Protein AF-A0AAU8MYY0-F1 (afdb_monomer)

Structure (mmCIF, N/CA/C/O backbone):
data_AF-A0AAU8MYY0-F1
#
_entry.id   AF-A0AAU8MYY0-F1
#
loop_
_atom_site.group_PDB
_atom_site.id
_atom_site.type_symbol
_atom_site.label_atom_id
_atom_site.label_alt_id
_atom_site.label_comp_id
_atom_site.label_asym_id
_atom_site.label_entity_id
_atom_site.label_seq_id
_atom_site.pdbx_PDB_ins_code
_atom_site.Cartn_x
_atom_site.Cartn_y
_atom_site.Cartn_z
_atom_site.occupancy
_atom_site.B_iso_or_equiv
_atom_site.auth_seq_id
_atom_site.auth_comp_id
_atom_site.auth_asym_id
_atom_site.auth_atom_id
_atom_site.pdbx_PDB_model_num
ATOM 1 N N . MET A 1 1 ? 15.717 33.444 38.873 1.00 42.38 1 MET A N 1
ATOM 2 C CA . MET A 1 1 ? 15.462 33.027 37.477 1.00 42.38 1 MET A CA 1
ATOM 3 C C . MET A 1 1 ? 13.965 32.840 37.313 1.00 42.38 1 MET A C 1
ATOM 5 O O . MET A 1 1 ? 13.398 32.017 38.020 1.00 42.38 1 MET A O 1
ATOM 9 N N . ALA A 1 2 ? 13.317 33.665 36.492 1.00 49.31 2 ALA A N 1
ATOM 10 C CA . ALA A 1 2 ? 11.879 33.570 36.257 1.00 49.31 2 ALA A CA 1
ATOM 11 C C . ALA A 1 2 ? 11.591 32.334 35.391 1.00 49.31 2 ALA A C 1
ATOM 13 O O . ALA A 1 2 ? 12.161 32.209 34.310 1.00 49.31 2 ALA A O 1
ATOM 14 N N . ARG A 1 3 ? 10.752 31.411 35.878 1.00 66.25 3 ARG A N 1
ATOM 15 C CA . ARG A 1 3 ? 10.168 30.366 35.025 1.00 66.25 3 ARG A CA 1
ATOM 16 C C . ARG A 1 3 ? 9.204 31.052 34.059 1.00 66.25 3 ARG A C 1
ATOM 18 O O . ARG A 1 3 ? 8.330 31.790 34.504 1.00 66.25 3 ARG A O 1
ATOM 25 N N . THR A 1 4 ? 9.407 30.844 32.765 1.00 70.50 4 THR A N 1
ATOM 26 C CA . THR A 1 4 ? 8.613 31.417 31.665 1.00 70.50 4 THR A CA 1
ATOM 27 C C . THR A 1 4 ? 7.383 30.576 31.317 1.00 70.50 4 THR A C 1
ATOM 29 O O . THR A 1 4 ? 6.694 30.881 30.348 1.00 70.50 4 THR A O 1
ATOM 32 N N . ASP A 1 5 ? 7.112 29.513 32.076 1.00 79.38 5 ASP A N 1
ATOM 33 C CA . ASP A 1 5 ? 6.017 28.591 31.793 1.00 79.38 5 ASP A CA 1
ATOM 34 C C . ASP A 1 5 ? 4.645 29.230 32.079 1.00 79.38 5 ASP A C 1
ATOM 36 O O . ASP A 1 5 ? 4.471 29.875 33.123 1.00 79.38 5 ASP A O 1
ATOM 40 N N . PRO A 1 6 ? 3.651 29.044 31.189 1.00 82.25 6 PRO A N 1
ATOM 41 C CA . PRO A 1 6 ? 2.302 29.549 31.408 1.00 82.25 6 PRO A CA 1
ATOM 42 C C . PRO A 1 6 ? 1.676 28.886 32.644 1.00 82.25 6 PRO A C 1
ATOM 44 O O . PRO A 1 6 ? 1.580 27.663 32.735 1.00 82.25 6 PRO A O 1
ATOM 47 N N . GLN A 1 7 ? 1.232 29.698 33.606 1.00 86.19 7 GLN A N 1
ATOM 48 C CA . GLN A 1 7 ? 0.542 29.218 34.805 1.00 86.19 7 GLN A CA 1
ATOM 49 C C . GLN A 1 7 ? -0.968 29.166 34.568 1.00 86.19 7 GLN A C 1
ATOM 51 O O . GLN A 1 7 ? -1.571 30.155 34.152 1.00 86.19 7 GLN A O 1
ATOM 56 N N . ILE A 1 8 ? -1.587 28.025 34.875 1.00 85.94 8 ILE A N 1
ATOM 57 C CA . ILE A 1 8 ? -3.037 27.833 34.773 1.00 85.94 8 ILE A CA 1
ATOM 58 C C . ILE A 1 8 ? -3.665 27.675 36.160 1.00 85.94 8 ILE A C 1
ATOM 60 O O . ILE A 1 8 ? -3.136 26.983 37.028 1.00 85.94 8 ILE A O 1
ATOM 64 N N . ASN A 1 9 ? -4.832 28.285 36.359 1.00 88.06 9 ASN A N 1
ATOM 65 C CA . ASN A 1 9 ? -5.630 28.096 37.569 1.00 88.06 9 ASN A CA 1
ATOM 66 C C . ASN A 1 9 ? -6.567 26.896 37.384 1.00 88.06 9 ASN A C 1
ATOM 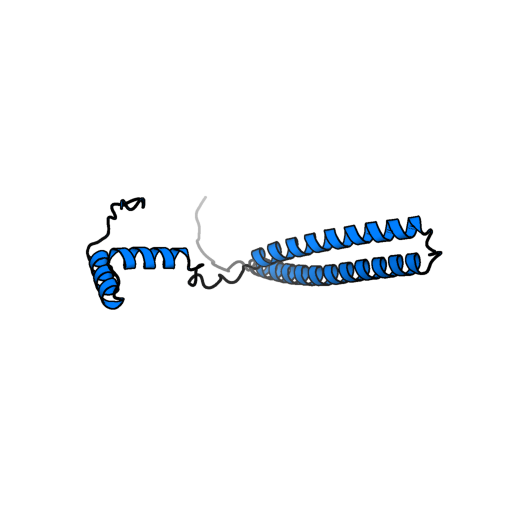68 O O . ASN A 1 9 ? -7.670 27.033 36.851 1.00 88.06 9 ASN A O 1
ATOM 72 N N . LEU A 1 10 ? -6.122 25.715 37.814 1.00 86.75 10 LEU A N 1
ATOM 73 C CA . LEU A 1 10 ? -6.870 24.469 37.660 1.00 86.75 10 LEU A CA 1
ATOM 74 C C . LEU A 1 10 ? -7.981 24.342 38.719 1.00 86.75 10 LEU A C 1
ATOM 76 O O . LEU A 1 10 ? -7.714 24.339 39.921 1.00 86.75 10 LEU A O 1
ATOM 80 N N . ARG A 1 11 ? -9.238 24.200 38.278 1.00 92.88 11 ARG A N 1
ATOM 81 C CA . ARG A 1 11 ? -10.390 23.897 39.146 1.00 92.88 11 ARG A CA 1
ATOM 82 C C . ARG A 1 11 ? -10.728 22.415 39.038 1.00 92.88 11 ARG A C 1
ATOM 84 O O . ARG A 1 11 ? -11.104 21.957 37.966 1.00 92.88 11 ARG A O 1
ATOM 91 N N . ILE A 1 12 ? -10.619 21.686 40.145 1.00 89.31 12 ILE A N 1
ATOM 92 C CA . ILE A 1 12 ? -10.885 20.243 40.212 1.00 89.31 12 ILE A CA 1
ATOM 93 C C . ILE A 1 12 ? -11.735 19.894 41.441 1.00 89.31 12 ILE A C 1
ATOM 95 O O . ILE A 1 12 ? -11.674 20.614 42.441 1.00 89.31 12 ILE A O 1
ATOM 99 N N . PRO A 1 13 ? -12.521 18.802 41.396 1.00 95.94 13 PRO A N 1
ATOM 100 C CA . PRO A 1 13 ? -13.243 18.295 42.560 1.00 95.94 13 PRO A CA 1
ATOM 101 C C . PRO A 1 13 ? -12.299 17.960 43.723 1.00 95.94 13 PRO A C 1
ATOM 103 O O . PRO A 1 13 ? -11.184 17.484 43.500 1.00 95.94 13 PRO A O 1
ATOM 106 N N . ALA A 1 14 ? -12.764 18.140 44.964 1.00 91.94 14 ALA A N 1
ATOM 107 C CA . ALA A 1 14 ? -11.956 17.899 46.164 1.00 91.94 14 ALA A CA 1
ATOM 108 C C . ALA A 1 14 ? -11.390 16.467 46.221 1.00 91.94 14 ALA A C 1
ATOM 110 O O . ALA A 1 14 ? -10.188 16.295 46.404 1.00 91.94 14 ALA A O 1
ATOM 111 N N . GLY A 1 15 ? -12.218 15.456 45.934 1.00 93.81 15 GLY A N 1
ATOM 112 C CA . GLY A 1 15 ? -11.771 14.058 45.924 1.00 93.81 15 GLY A CA 1
ATOM 113 C C . GLY A 1 15 ? -10.698 13.761 44.869 1.00 93.81 15 GLY A C 1
ATOM 114 O O . GLY A 1 15 ? -9.813 12.942 45.102 1.00 93.81 15 GLY A O 1
ATOM 115 N N . LEU A 1 16 ? -10.714 14.465 43.729 1.00 92.19 16 LEU A N 1
ATOM 116 C CA . LEU A 1 16 ? -9.675 14.307 42.709 1.00 92.19 16 LEU A CA 1
ATOM 117 C C . LEU A 1 16 ? -8.353 14.930 43.167 1.00 92.19 16 LEU A C 1
ATOM 119 O O . LEU A 1 16 ? -7.293 14.350 42.950 1.00 92.19 16 LEU A O 1
ATOM 123 N N . LYS A 1 17 ? -8.407 16.086 43.835 1.00 93.25 17 LYS A N 1
ATOM 124 C CA . LYS A 1 17 ? -7.216 16.728 44.399 1.00 93.25 17 LYS A CA 1
ATOM 125 C C . LYS A 1 17 ? -6.530 15.825 45.429 1.00 93.25 17 LYS A C 1
ATOM 127 O O . LYS A 1 17 ? -5.323 15.622 45.340 1.00 93.25 17 LYS A O 1
ATOM 132 N N . GLU A 1 18 ? -7.296 15.251 46.353 1.00 95.25 18 GLU A N 1
ATOM 133 C CA . GLU A 1 18 ? -6.775 14.332 47.375 1.00 95.25 18 GLU A CA 1
ATOM 134 C C . GLU A 1 18 ? -6.121 13.091 46.752 1.00 95.25 18 GLU A C 1
ATOM 136 O O . GLU A 1 18 ? -5.022 12.698 47.149 1.00 95.25 18 GLU A O 1
ATOM 141 N N . ALA A 1 19 ? -6.748 12.512 45.722 1.00 94.31 19 ALA A N 1
ATOM 142 C CA . ALA A 1 19 ? -6.191 11.373 44.998 1.00 94.31 19 ALA A CA 1
ATOM 143 C C . ALA A 1 19 ? -4.851 11.709 44.319 1.00 94.31 19 ALA A C 1
ATOM 145 O O . ALA A 1 19 ? -3.911 10.914 44.375 1.00 94.31 19 ALA A O 1
ATOM 146 N N . VAL A 1 20 ? -4.737 12.896 43.714 1.00 94.06 20 VAL A N 1
ATOM 147 C CA . VAL A 1 20 ? -3.497 13.358 43.073 1.00 94.06 20 VAL A CA 1
ATOM 148 C C . VAL A 1 20 ? -2.396 13.615 44.105 1.00 94.06 20 VAL A C 1
ATOM 150 O O . VAL A 1 20 ? -1.248 13.249 43.872 1.00 94.06 20 VAL A O 1
ATOM 153 N N . GLU A 1 21 ? -2.719 14.190 45.265 1.00 95.06 21 GLU A N 1
ATOM 154 C CA . GLU A 1 21 ? -1.747 14.400 46.347 1.00 95.06 21 GLU A CA 1
ATOM 155 C C . GLU A 1 21 ? -1.237 13.077 46.936 1.00 95.06 21 GLU A C 1
ATOM 157 O O . GLU A 1 21 ? -0.039 12.930 47.197 1.00 95.06 21 GLU A O 1
ATOM 162 N N . ALA A 1 22 ? -2.123 12.092 47.108 1.00 95.44 22 ALA A N 1
ATOM 163 C CA . ALA A 1 22 ? -1.741 10.753 47.543 1.00 95.44 22 ALA A CA 1
ATOM 164 C C . ALA A 1 22 ? -0.837 10.059 46.511 1.00 95.44 22 ALA A C 1
ATOM 166 O O . ALA A 1 22 ? 0.195 9.494 46.882 1.00 95.44 22 ALA A O 1
ATOM 167 N N . ALA A 1 23 ? -1.181 10.153 45.223 1.00 93.50 23 ALA A N 1
ATOM 168 C CA . ALA A 1 23 ? -0.373 9.612 44.134 1.00 93.50 23 ALA A CA 1
ATOM 169 C C . ALA A 1 23 ? 1.010 10.271 44.055 1.00 93.50 23 ALA A C 1
ATOM 171 O O . ALA A 1 23 ? 2.011 9.567 43.957 1.00 93.50 23 ALA A O 1
ATOM 172 N N . ALA A 1 24 ? 1.078 11.599 44.182 1.00 95.56 24 ALA A N 1
ATOM 173 C CA . ALA A 1 24 ? 2.330 12.349 44.197 1.00 95.56 24 ALA A CA 1
ATOM 174 C C . ALA A 1 24 ? 3.239 11.914 45.359 1.00 95.56 24 ALA A C 1
ATOM 176 O O . ALA A 1 24 ? 4.437 11.699 45.179 1.00 95.56 24 ALA A O 1
ATOM 177 N N . ARG A 1 25 ? 2.661 11.707 46.553 1.00 94.19 25 ARG A N 1
ATOM 178 C CA . ARG A 1 25 ? 3.400 11.195 47.716 1.00 94.19 25 ARG A CA 1
ATOM 179 C C . ARG A 1 25 ? 3.928 9.780 47.475 1.00 94.19 25 ARG A C 1
ATOM 181 O O . ARG A 1 25 ? 5.067 9.504 47.835 1.00 94.19 25 ARG A O 1
ATOM 188 N N . ALA A 1 26 ? 3.124 8.906 46.871 1.00 94.25 26 ALA A N 1
ATOM 189 C CA . ALA A 1 26 ? 3.532 7.540 46.549 1.00 94.25 26 ALA A CA 1
ATOM 190 C C . ALA A 1 26 ? 4.624 7.489 45.464 1.00 94.25 26 ALA A C 1
ATOM 192 O O . ALA A 1 26 ? 5.511 6.642 45.531 1.00 94.25 26 ALA A O 1
ATOM 193 N N . SER A 1 27 ? 4.585 8.404 44.490 1.00 89.12 27 SER A N 1
ATOM 194 C CA . SER A 1 27 ? 5.556 8.493 43.393 1.00 89.12 27 SER A CA 1
ATOM 195 C C . SER A 1 27 ? 6.813 9.305 43.734 1.00 89.12 27 SER A C 1
ATOM 197 O O . SER A 1 27 ? 7.748 9.346 42.934 1.00 89.12 27 SER A O 1
ATOM 199 N N . GLY A 1 28 ? 6.855 9.961 44.901 1.00 94.00 28 GLY A N 1
ATOM 200 C CA . GLY A 1 28 ? 7.954 10.844 45.308 1.00 94.00 28 GLY A CA 1
ATOM 201 C C . GLY A 1 28 ? 8.024 12.153 44.510 1.00 94.00 28 GLY A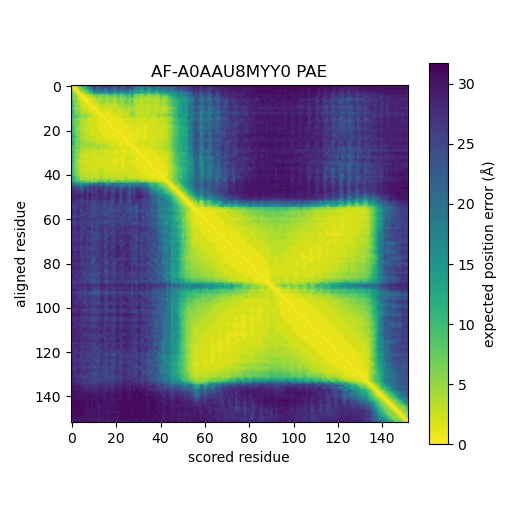 C 1
ATOM 202 O O . GLY A 1 28 ? 9.055 12.828 44.523 1.00 94.00 28 GLY A O 1
ATOM 203 N N . ARG A 1 29 ? 6.950 12.522 43.801 1.00 91.00 29 ARG A N 1
ATOM 204 C CA . ARG A 1 29 ? 6.853 13.755 43.008 1.00 91.00 29 ARG A CA 1
ATOM 205 C C . ARG A 1 29 ? 6.159 14.862 43.799 1.00 91.00 29 ARG A C 1
ATOM 207 O O . ARG A 1 29 ? 5.390 14.614 44.723 1.00 91.00 29 ARG A O 1
ATOM 214 N N . SER A 1 30 ? 6.391 16.118 43.413 1.00 94.81 30 SER A N 1
ATOM 215 C CA . SER A 1 30 ? 5.507 17.201 43.861 1.00 94.81 30 SER A CA 1
ATOM 216 C C . SER A 1 30 ? 4.132 17.039 43.211 1.00 94.81 30 SER A C 1
ATOM 218 O O . SER A 1 30 ? 4.036 16.519 42.100 1.00 94.81 30 SER A O 1
ATOM 220 N N . THR A 1 31 ? 3.071 17.531 43.852 1.00 91.56 31 THR A N 1
ATOM 221 C CA . THR A 1 31 ? 1.710 17.475 43.291 1.00 91.56 31 THR A CA 1
ATOM 222 C C . THR A 1 31 ? 1.656 18.057 41.878 1.00 91.56 31 THR A C 1
ATOM 224 O O . THR A 1 31 ? 1.045 17.473 40.993 1.00 91.56 31 THR A O 1
ATOM 227 N N . ASN A 1 32 ? 2.364 19.164 41.629 1.00 91.62 32 ASN A N 1
ATOM 228 C CA . ASN A 1 32 ? 2.417 19.772 40.301 1.00 91.62 32 ASN A CA 1
ATOM 229 C C . ASN A 1 32 ? 3.153 18.889 39.280 1.00 91.62 32 ASN A C 1
ATOM 231 O O . ASN A 1 32 ? 2.715 18.787 38.141 1.00 91.62 32 ASN A O 1
ATOM 235 N N . ALA A 1 33 ? 4.245 18.231 39.683 1.00 90.88 33 ALA A N 1
ATOM 236 C CA . ALA A 1 33 ? 4.971 17.305 38.815 1.00 90.88 33 ALA A CA 1
ATOM 237 C C . ALA A 1 33 ? 4.155 16.039 38.506 1.00 90.88 33 ALA A C 1
ATOM 239 O O . ALA A 1 33 ? 4.215 15.545 37.390 1.00 90.88 33 ALA A O 1
ATOM 240 N N . GLU A 1 34 ? 3.366 15.540 39.458 1.00 94.81 34 GLU A N 1
ATOM 241 C CA . GLU A 1 34 ? 2.454 14.413 39.231 1.00 94.81 34 GLU A CA 1
ATOM 242 C C . GLU A 1 34 ? 1.295 14.796 38.294 1.00 94.81 34 GLU A C 1
ATOM 244 O O . GLU A 1 34 ? 0.934 14.008 37.423 1.00 94.81 34 GLU A O 1
ATOM 249 N N . ILE A 1 35 ? 0.745 16.013 38.421 1.00 93.00 35 ILE A N 1
ATOM 250 C CA . ILE A 1 35 ? -0.274 16.535 37.493 1.00 93.00 35 ILE A CA 1
ATOM 251 C C . ILE A 1 35 ? 0.288 16.609 36.075 1.00 93.00 35 ILE A C 1
ATOM 253 O O . ILE A 1 35 ? -0.337 16.093 35.154 1.00 93.00 35 ILE A O 1
ATOM 257 N N . VAL A 1 36 ? 1.463 17.223 35.900 1.00 91.06 36 VAL A N 1
ATOM 258 C CA . VAL A 1 36 ? 2.114 17.326 34.586 1.00 91.06 36 VAL A CA 1
ATOM 259 C C . VAL A 1 36 ? 2.395 15.937 34.021 1.00 91.06 36 VAL A C 1
ATOM 261 O O . VAL A 1 36 ? 1.970 15.661 32.909 1.00 91.06 36 VAL A O 1
ATOM 264 N N . TYR A 1 37 ? 2.996 15.042 34.810 1.00 90.88 37 TYR A N 1
ATOM 265 C CA . TYR A 1 37 ? 3.305 13.675 34.385 1.00 90.88 37 TYR A CA 1
ATOM 266 C C . TYR A 1 37 ? 2.065 12.914 33.899 1.00 90.88 37 TYR A C 1
ATOM 268 O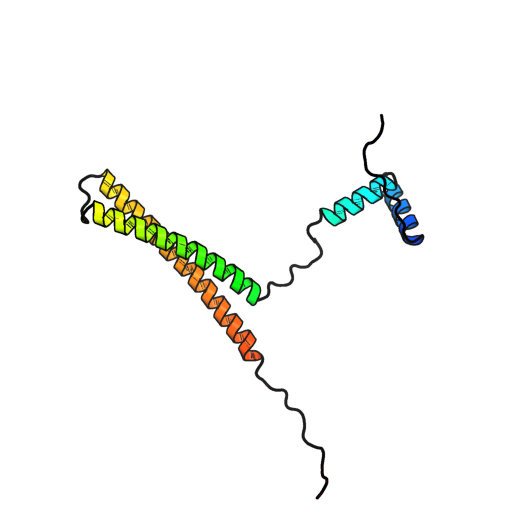 O . TYR A 1 37 ? 2.101 12.312 32.834 1.00 90.88 37 TYR A O 1
ATOM 276 N N . ARG A 1 38 ? 0.948 12.974 34.635 1.00 89.88 38 ARG A N 1
ATOM 277 C CA . ARG A 1 38 ? -0.303 12.302 34.241 1.00 89.88 38 ARG A CA 1
ATOM 278 C C . ARG A 1 38 ? -0.952 12.926 33.013 1.00 89.88 38 ARG A C 1
ATOM 280 O O . ARG A 1 38 ? -1.554 12.216 32.215 1.00 89.88 38 ARG A O 1
ATOM 287 N N . LEU A 1 39 ? -0.858 14.247 32.864 1.00 90.44 39 LEU A N 1
ATOM 288 C CA . LEU A 1 39 ? -1.342 14.930 31.665 1.00 90.44 39 LEU A CA 1
ATOM 289 C C . LEU A 1 39 ? -0.494 14.545 30.452 1.00 90.44 39 LEU A C 1
ATOM 291 O O . LEU A 1 39 ? -1.050 14.160 29.429 1.00 90.44 39 LEU A O 1
ATOM 295 N N . GLU A 1 40 ? 0.831 14.579 30.579 1.00 87.19 40 GLU A N 1
ATOM 296 C CA . GLU A 1 40 ? 1.762 14.139 29.540 1.00 87.19 40 GLU A CA 1
ATOM 297 C C . GLU A 1 40 ? 1.533 12.672 29.175 1.00 87.19 40 GLU A C 1
ATOM 299 O O . GLU A 1 40 ? 1.437 12.364 27.993 1.00 87.19 40 GLU A O 1
ATOM 304 N N . GLU A 1 41 ? 1.362 11.785 30.157 1.00 85.62 41 GLU A N 1
ATOM 305 C CA . GLU A 1 41 ? 1.004 10.380 29.945 1.00 85.62 41 GLU A CA 1
ATOM 306 C C . GLU A 1 41 ? -0.316 10.267 29.174 1.00 85.62 41 GLU A C 1
ATOM 308 O O . GLU A 1 41 ? -0.347 9.643 28.120 1.00 85.62 41 GLU A O 1
ATOM 313 N N . SER A 1 42 ? -1.372 10.973 29.592 1.00 80.31 42 SER A N 1
ATOM 314 C CA . SER A 1 42 ? -2.673 10.931 28.906 1.00 80.31 42 SER A CA 1
ATOM 315 C C . SER A 1 42 ? -2.649 11.449 27.462 1.00 80.31 42 SER A C 1
ATOM 317 O O . SER A 1 42 ? -3.511 11.083 26.665 1.00 80.31 42 SER A O 1
ATOM 319 N N . LEU A 1 43 ? -1.684 12.313 27.130 1.00 78.12 43 LEU A N 1
ATOM 320 C CA . LEU A 1 43 ? -1.528 12.919 25.806 1.00 78.12 43 LEU A CA 1
ATOM 321 C C . LEU A 1 43 ? -0.486 12.190 24.938 1.00 78.12 43 LEU A C 1
ATOM 323 O O . LEU A 1 43 ? -0.543 12.289 23.714 1.00 78.12 43 LEU A O 1
ATOM 327 N N . THR A 1 44 ? 0.462 11.477 25.554 1.00 70.12 44 THR A N 1
ATOM 328 C CA . THR A 1 44 ? 1.559 10.747 24.883 1.00 70.12 44 THR A CA 1
ATOM 329 C C . THR A 1 44 ? 1.243 9.267 24.717 1.00 70.12 44 THR A C 1
ATOM 331 O O . THR A 1 44 ? 1.749 8.617 23.798 1.00 70.12 44 THR A O 1
ATOM 334 N N . GLU A 1 45 ? 0.375 8.714 25.560 1.00 55.41 45 GLU A N 1
ATOM 335 C CA . GLU A 1 45 ? -0.297 7.470 25.241 1.00 55.41 45 GLU A CA 1
ATOM 336 C C . GLU A 1 45 ? -1.184 7.710 24.014 1.00 55.41 45 GLU A C 1
ATOM 338 O O . GLU A 1 45 ? -2.348 8.094 24.113 1.00 55.41 45 GLU A O 1
ATOM 343 N N . GLN A 1 46 ? -0.639 7.413 22.824 1.00 51.44 46 GLN A N 1
ATOM 344 C CA . GLN A 1 46 ? -1.474 6.901 21.738 1.00 51.44 46 GLN A CA 1
ATOM 345 C C . GLN A 1 46 ? -2.435 5.903 22.371 1.00 51.44 46 GLN A C 1
ATOM 347 O O . GLN A 1 46 ? -1.949 5.067 23.132 1.00 51.44 46 GLN A O 1
ATOM 352 N N . PRO A 1 47 ? -3.748 5.997 22.124 1.00 48.94 47 PRO A N 1
ATOM 353 C CA . PRO A 1 47 ? -4.760 5.397 22.979 1.00 48.94 47 PRO A CA 1
ATOM 354 C C . PRO A 1 47 ? -4.498 3.900 23.186 1.00 48.94 47 PRO A C 1
ATOM 356 O O . PRO A 1 47 ? -4.974 3.063 22.423 1.00 48.94 47 PRO A O 1
ATOM 359 N N . LYS A 1 48 ? -3.791 3.542 24.266 1.00 48.72 48 LYS A N 1
ATOM 360 C CA . LYS A 1 48 ? -3.557 2.165 24.727 1.00 48.72 48 LYS A CA 1
ATOM 361 C C . LYS A 1 48 ? -4.791 1.662 25.481 1.00 48.72 48 LYS A C 1
ATOM 363 O O . LYS A 1 48 ? -4.711 1.082 26.556 1.00 48.72 48 LYS A O 1
ATOM 368 N N . GLY A 1 49 ? -5.954 1.938 24.904 1.00 43.47 49 GLY A N 1
ATOM 369 C CA . GLY A 1 49 ? -7.262 1.780 25.530 1.00 43.47 49 GLY A CA 1
ATOM 370 C C . GLY A 1 49 ? -8.436 1.918 24.564 1.00 43.47 49 GLY A C 1
ATOM 371 O O . GLY A 1 49 ? -9.556 1.572 24.929 1.00 43.47 49 GLY A O 1
ATOM 372 N N . VAL A 1 50 ? -8.206 2.314 23.309 1.00 48.06 50 VAL A N 1
ATOM 373 C CA . VAL A 1 50 ? -9.075 1.841 22.234 1.00 48.06 50 VAL A CA 1
ATOM 374 C C . VAL A 1 50 ? -8.490 0.486 21.872 1.00 48.06 50 VAL A C 1
ATOM 376 O O . VAL A 1 50 ? -7.468 0.421 21.195 1.00 48.06 50 VAL A O 1
ATOM 379 N N . SER A 1 51 ? -9.092 -0.614 22.344 1.00 46.09 51 SER A N 1
ATOM 380 C CA . SER A 1 51 ? -8.966 -1.876 21.600 1.00 46.09 51 SER A CA 1
ATOM 381 C C . SER A 1 51 ? -9.162 -1.489 20.137 1.00 46.09 51 SER A C 1
ATOM 383 O O . SER A 1 51 ? -10.205 -0.862 19.906 1.00 46.09 51 SER A O 1
ATOM 385 N N . PRO A 1 52 ? -8.209 -1.714 19.204 1.00 52.38 52 PRO A N 1
ATOM 386 C CA . PRO A 1 52 ? -8.394 -1.289 17.824 1.00 52.38 52 PRO A CA 1
ATOM 387 C C . PRO A 1 52 ? -9.769 -1.799 17.447 1.00 52.38 52 PRO A C 1
ATOM 389 O O . PRO A 1 52 ? -10.013 -3.008 17.530 1.00 52.38 52 PRO A O 1
ATOM 392 N N . ARG A 1 53 ? -10.719 -0.874 17.232 1.00 57.75 53 ARG A N 1
ATOM 393 C CA . ARG A 1 53 ? -12.062 -1.289 16.850 1.00 57.75 53 ARG A CA 1
ATOM 394 C C . ARG A 1 53 ? -11.794 -2.168 15.634 1.00 57.75 53 ARG A C 1
ATOM 396 O O . ARG A 1 53 ? -11.025 -1.713 14.783 1.00 57.75 53 ARG A O 1
ATOM 403 N N . PRO A 1 54 ? -12.245 -3.437 15.621 1.00 62.03 54 PRO A N 1
ATOM 404 C CA . PRO A 1 54 ? -11.918 -4.320 14.515 1.00 62.03 54 PRO A CA 1
ATOM 405 C C . PRO A 1 54 ? -12.264 -3.550 13.249 1.00 62.03 54 PRO A C 1
ATOM 407 O O . PRO A 1 54 ? -13.400 -3.072 13.153 1.00 62.03 54 PRO A O 1
ATOM 410 N N . ARG A 1 55 ? -11.251 -3.315 12.396 1.00 73.81 55 ARG A N 1
ATOM 411 C CA . ARG A 1 55 ? -11.404 -2.455 11.219 1.00 73.81 55 ARG A CA 1
ATOM 412 C C . ARG A 1 55 ? -12.664 -2.896 10.510 1.00 73.81 55 ARG A C 1
ATOM 414 O O . ARG A 1 55 ? -12.853 -4.099 10.281 1.00 73.81 55 ARG A O 1
ATOM 421 N N . SER A 1 56 ? -13.550 -1.947 10.239 1.00 86.75 56 SER A N 1
ATOM 422 C CA . SER A 1 56 ? -14.743 -2.294 9.483 1.00 86.75 56 SER A CA 1
ATOM 423 C C . SER A 1 56 ? -14.306 -2.787 8.106 1.00 86.75 56 SER A C 1
ATOM 425 O O . SER A 1 56 ? -13.268 -2.390 7.579 1.00 86.75 56 SER A O 1
ATOM 427 N N . ILE A 1 57 ? -15.086 -3.673 7.500 1.00 85.62 57 ILE A N 1
ATOM 428 C CA . ILE A 1 57 ? -14.768 -4.140 6.153 1.00 85.62 57 ILE A CA 1
ATOM 429 C C . ILE A 1 57 ? -14.726 -2.991 5.129 1.00 85.62 57 ILE A C 1
ATOM 431 O O . ILE A 1 57 ? -13.983 -3.054 4.157 1.00 85.62 57 ILE A O 1
ATOM 435 N N . VAL A 1 58 ? -15.470 -1.914 5.395 1.00 86.38 58 VAL A N 1
ATOM 436 C CA . VAL A 1 58 ? -15.460 -0.678 4.606 1.00 86.38 58 VAL A CA 1
ATOM 437 C C . VAL A 1 58 ? -14.125 0.058 4.751 1.00 86.38 58 VAL A C 1
ATOM 439 O O . VAL A 1 58 ? -13.582 0.514 3.750 1.00 86.38 58 VAL A O 1
ATOM 442 N N . GLU A 1 59 ? -13.568 0.135 5.964 1.00 87.69 59 GLU A N 1
ATOM 443 C CA . GLU A 1 59 ? -12.225 0.693 6.194 1.00 87.69 59 GLU A CA 1
ATOM 444 C C . GLU A 1 59 ? -11.151 -0.135 5.482 1.00 87.69 59 GLU A C 1
ATOM 446 O O . GLU A 1 59 ? -10.311 0.428 4.789 1.00 87.69 59 GLU A O 1
ATOM 451 N N . LEU A 1 60 ? -11.219 -1.468 5.584 1.00 88.06 60 LEU A N 1
ATOM 452 C CA . LEU A 1 60 ? -10.292 -2.361 4.880 1.00 88.06 60 LEU A CA 1
ATOM 453 C C . LEU A 1 60 ? -10.384 -2.202 3.359 1.00 88.06 60 LEU A C 1
ATOM 455 O O . LEU A 1 60 ? -9.364 -2.222 2.678 1.00 88.06 60 LEU A O 1
ATOM 459 N N . PHE A 1 61 ? -11.595 -2.033 2.822 1.00 90.94 61 PHE A N 1
ATOM 460 C CA . PHE A 1 61 ? -11.796 -1.789 1.398 1.00 90.94 61 PHE A CA 1
ATOM 461 C C . PHE A 1 61 ? -11.168 -0.467 0.953 1.00 90.94 61 PHE A C 1
ATOM 463 O O . PHE A 1 61 ? -10.466 -0.449 -0.051 1.00 90.94 61 PHE A O 1
ATOM 470 N N . ALA A 1 62 ? -11.402 0.621 1.693 1.00 88.19 62 ALA A N 1
ATOM 471 C CA . ALA A 1 62 ? -10.854 1.932 1.357 1.00 88.19 62 ALA A CA 1
ATOM 472 C C . ALA A 1 62 ? -9.317 1.922 1.367 1.00 88.19 62 ALA A C 1
ATOM 474 O O . ALA A 1 62 ? -8.704 2.347 0.391 1.00 88.19 62 ALA A O 1
ATOM 475 N N . GLU A 1 63 ? -8.708 1.363 2.419 1.00 88.44 63 GLU A N 1
ATOM 476 C CA . GLU A 1 63 ? -7.250 1.206 2.515 1.00 88.44 63 GLU A CA 1
ATOM 477 C C . GLU A 1 63 ? -6.702 0.377 1.342 1.00 88.44 63 GLU A C 1
ATOM 479 O O . GLU A 1 63 ? -5.752 0.785 0.675 1.00 88.44 63 GLU A O 1
ATOM 484 N N . GLN A 1 64 ? -7.322 -0.769 1.043 1.00 93.44 64 GLN A N 1
ATOM 485 C CA . GLN A 1 64 ? -6.864 -1.637 -0.041 1.00 93.44 64 GLN A CA 1
ATOM 486 C C . GLN A 1 64 ? -7.047 -0.994 -1.424 1.00 93.44 64 GLN A C 1
ATOM 488 O O . GLN A 1 64 ? -6.226 -1.199 -2.316 1.00 93.44 64 GLN A O 1
ATOM 493 N N . PHE A 1 65 ? -8.113 -0.218 -1.622 1.00 92.31 65 PHE A N 1
ATOM 494 C CA . PHE A 1 65 ? -8.364 0.492 -2.873 1.00 92.31 65 PHE A CA 1
ATOM 495 C C . PHE A 1 65 ? -7.281 1.544 -3.147 1.00 92.31 65 PHE A C 1
ATOM 497 O O . PHE A 1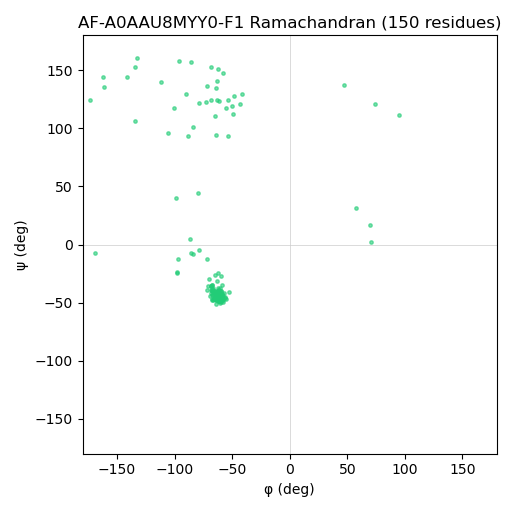 65 ? -6.797 1.640 -4.274 1.00 92.31 65 PHE A O 1
ATOM 504 N N . GLU A 1 66 ? -6.849 2.285 -2.120 1.00 91.81 66 GLU A N 1
ATOM 505 C CA . GLU A 1 66 ? -5.723 3.221 -2.237 1.00 91.81 66 GLU A CA 1
ATOM 506 C C . GLU A 1 66 ? -4.420 2.500 -2.611 1.00 91.81 66 GLU A C 1
ATOM 508 O O . GLU A 1 66 ? -3.705 2.951 -3.506 1.00 91.81 66 GLU A O 1
ATOM 513 N N . VAL A 1 67 ? -4.137 1.351 -1.986 1.00 90.44 67 VAL A N 1
ATOM 514 C CA . VAL A 1 67 ? -2.953 0.529 -2.297 1.00 90.44 67 VAL A CA 1
ATOM 515 C C . VAL A 1 67 ? -2.964 0.060 -3.754 1.00 90.44 67 VAL A C 1
ATOM 517 O O . VAL A 1 67 ? -1.956 0.195 -4.450 1.00 90.44 67 VAL A O 1
ATOM 520 N N . VAL A 1 68 ? -4.102 -0.442 -4.243 1.00 91.88 68 VAL A N 1
ATOM 521 C CA . VAL A 1 68 ? -4.256 -0.838 -5.653 1.00 91.88 68 VAL A CA 1
ATOM 522 C C . VAL A 1 68 ? -4.005 0.345 -6.587 1.00 91.88 68 VAL A C 1
ATOM 524 O O . VAL A 1 68 ? -3.297 0.178 -7.576 1.00 91.88 68 VAL A O 1
ATOM 527 N N . GLY A 1 69 ? -4.522 1.534 -6.260 1.00 89.56 69 GLY A N 1
ATOM 528 C CA . GLY A 1 69 ? -4.295 2.747 -7.050 1.00 89.56 69 GLY A CA 1
ATOM 529 C C . GLY A 1 69 ? -2.811 3.099 -7.183 1.00 89.56 69 GLY A C 1
ATOM 530 O O . GLY A 1 69 ? -2.327 3.309 -8.290 1.00 89.56 69 GLY A O 1
ATOM 531 N N . VAL A 1 70 ? -2.059 3.066 -6.078 1.00 92.69 70 VAL A N 1
ATOM 532 C CA . VAL A 1 70 ? -0.607 3.330 -6.093 1.00 92.69 70 VAL A CA 1
ATOM 533 C C . VAL A 1 70 ? 0.143 2.327 -6.974 1.00 92.69 70 VAL A C 1
ATOM 535 O O . VAL A 1 70 ? 1.005 2.717 -7.762 1.00 92.69 70 VAL A O 1
ATOM 538 N N . HIS A 1 71 ? -0.183 1.038 -6.864 1.00 89.94 71 HIS A N 1
ATOM 539 C CA . HIS A 1 71 ? 0.455 0.010 -7.686 1.00 89.94 71 HIS A CA 1
ATOM 540 C C . HIS A 1 71 ? 0.051 0.086 -9.160 1.00 89.94 71 HIS A C 1
ATOM 542 O O . HIS A 1 71 ? 0.851 -0.275 -10.022 1.00 89.94 71 HIS A O 1
ATOM 548 N N . GLN A 1 72 ? -1.158 0.563 -9.455 1.00 90.69 72 GLN A N 1
ATOM 549 C CA . GLN A 1 72 ? -1.594 0.812 -10.822 1.00 90.69 72 GLN A CA 1
ATOM 550 C C . GLN A 1 72 ? -0.792 1.957 -11.446 1.00 90.69 72 GLN A C 1
ATOM 552 O O . GLN A 1 72 ? -0.241 1.782 -12.529 1.00 90.69 72 GLN A O 1
ATOM 557 N N . ASP A 1 73 ? -0.644 3.079 -10.740 1.00 91.31 73 ASP A N 1
ATOM 558 C CA . ASP A 1 73 ? 0.154 4.214 -11.216 1.00 91.31 73 ASP A CA 1
ATOM 559 C C . ASP A 1 73 ? 1.626 3.818 -11.466 1.00 91.31 73 ASP A C 1
ATOM 561 O O . ASP A 1 73 ? 2.245 4.243 -12.447 1.00 91.31 73 ASP A O 1
ATOM 565 N N . GLU A 1 74 ? 2.203 2.986 -10.589 1.00 93.44 74 GLU A N 1
ATOM 566 C CA . GLU A 1 74 ? 3.565 2.462 -10.747 1.00 93.44 74 GLU A CA 1
ATOM 567 C C . GLU A 1 74 ? 3.698 1.551 -11.979 1.00 93.44 74 GLU A C 1
ATOM 569 O O . GLU A 1 74 ? 4.644 1.702 -12.763 1.00 93.44 74 GLU A O 1
ATOM 574 N N . GLU A 1 75 ? 2.762 0.615 -12.160 1.00 96.69 75 GLU A N 1
ATOM 575 C CA . GLU A 1 75 ? 2.739 -0.306 -13.299 1.00 96.69 75 GLU A CA 1
ATOM 576 C C . GLU A 1 75 ? 2.606 0.454 -14.620 1.00 96.69 75 GLU A C 1
ATOM 578 O O . GLU A 1 75 ? 3.441 0.266 -15.510 1.00 96.69 75 GLU A O 1
ATOM 583 N N . GLU A 1 76 ? 1.661 1.394 -14.703 1.00 95.62 76 GLU A N 1
ATOM 584 C CA . GLU A 1 76 ? 1.456 2.235 -15.881 1.00 95.62 76 GLU A CA 1
ATOM 585 C C . GLU A 1 76 ? 2.720 3.047 -16.194 1.00 95.62 76 GLU A C 1
ATOM 587 O O . GLU A 1 76 ? 3.184 3.094 -17.339 1.00 95.62 76 GLU A O 1
ATOM 592 N N . GLY A 1 77 ? 3.343 3.6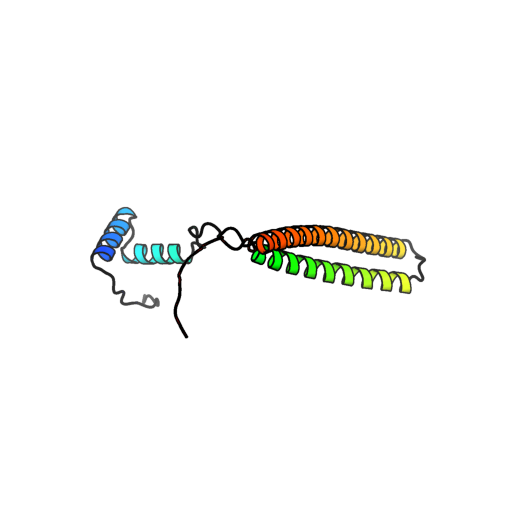46 -15.174 1.00 95.25 77 GLY A N 1
ATOM 593 C CA . GLY A 1 77 ? 4.592 4.390 -15.321 1.00 95.25 77 GLY A CA 1
ATOM 594 C C . GLY A 1 77 ? 5.727 3.543 -15.908 1.00 95.25 77 GLY A C 1
ATOM 595 O O . GLY A 1 77 ? 6.435 3.987 -16.820 1.00 95.25 77 GLY A O 1
ATOM 596 N N . LEU A 1 78 ? 5.895 2.312 -15.424 1.00 94.88 78 LEU A N 1
ATOM 597 C CA . LEU A 1 78 ? 6.900 1.374 -15.933 1.00 94.88 78 LEU A CA 1
ATOM 598 C C . LEU A 1 78 ? 6.555 0.852 -17.329 1.00 94.88 78 LEU A C 1
ATOM 600 O O . LEU A 1 78 ? 7.460 0.675 -18.151 1.00 94.88 78 LEU A O 1
ATOM 604 N N . TRP A 1 79 ? 5.272 0.651 -17.621 1.00 97.00 79 TRP A N 1
ATOM 605 C CA . TRP A 1 79 ? 4.799 0.287 -18.950 1.00 97.00 79 TRP A CA 1
ATOM 606 C C . TRP A 1 79 ? 5.154 1.369 -19.975 1.00 97.00 79 TRP A C 1
ATOM 608 O O . TRP A 1 79 ? 5.783 1.065 -20.991 1.00 97.00 79 TRP A O 1
ATOM 618 N N . TYR A 1 80 ? 4.878 2.645 -19.678 1.00 96.38 80 TYR A N 1
ATOM 619 C CA . TYR A 1 80 ? 5.257 3.766 -20.548 1.00 96.38 80 TYR A CA 1
ATOM 620 C C . TYR A 1 80 ? 6.772 3.847 -20.775 1.00 96.38 80 TYR A C 1
ATOM 622 O O . TYR A 1 80 ? 7.225 4.129 -21.889 1.00 96.38 80 TYR A O 1
ATOM 630 N N . GLN A 1 81 ? 7.577 3.601 -19.737 1.00 94.81 81 GLN A N 1
ATOM 631 C CA . GLN A 1 81 ? 9.037 3.575 -19.866 1.00 94.81 81 GLN A CA 1
ATOM 632 C C . GLN A 1 81 ? 9.513 2.428 -20.763 1.00 94.81 81 GLN A C 1
ATOM 634 O O . GLN A 1 81 ? 10.395 2.634 -21.602 1.00 94.81 81 GLN A O 1
ATOM 639 N N . LEU A 1 82 ? 8.932 1.236 -20.603 1.00 95.38 82 LEU A N 1
ATOM 640 C CA . LEU A 1 82 ? 9.247 0.071 -21.420 1.00 95.38 82 LEU A CA 1
ATOM 641 C C . LEU A 1 82 ? 8.868 0.302 -22.887 1.00 95.38 82 LEU A C 1
ATOM 643 O O . LEU A 1 82 ? 9.721 0.128 -23.755 1.00 95.38 82 LEU A O 1
ATOM 647 N N . ASP A 1 83 ? 7.639 0.740 -23.160 1.00 96.38 83 ASP A N 1
ATOM 648 C CA . ASP A 1 83 ? 7.149 1.015 -24.518 1.00 96.38 83 ASP A CA 1
ATOM 649 C C . ASP A 1 83 ? 8.013 2.068 -25.225 1.00 96.38 83 ASP A C 1
ATOM 651 O O . ASP A 1 83 ? 8.446 1.881 -26.368 1.00 96.38 83 ASP A O 1
ATOM 655 N N . ARG A 1 84 ? 8.354 3.154 -24.521 1.00 95.88 84 ARG A N 1
ATOM 656 C CA . ARG A 1 84 ? 9.264 4.176 -25.042 1.00 95.88 84 ARG A CA 1
ATOM 657 C C . ARG A 1 84 ? 10.627 3.587 -25.402 1.00 95.88 84 ARG A C 1
ATOM 659 O O . ARG A 1 84 ? 11.134 3.854 -26.492 1.00 95.88 84 ARG A O 1
ATOM 666 N N . LEU A 1 85 ? 11.217 2.793 -24.511 1.00 94.50 85 LEU A N 1
ATOM 667 C CA . LEU A 1 85 ? 12.525 2.183 -24.740 1.00 94.50 85 LEU A CA 1
ATOM 668 C C . LEU A 1 85 ? 12.485 1.188 -25.910 1.00 94.50 85 LEU A C 1
ATOM 670 O O . LEU A 1 85 ? 13.400 1.159 -26.731 1.00 94.50 85 LEU A O 1
ATOM 674 N N . GLU A 1 86 ? 11.419 0.396 -26.032 1.00 94.56 86 GLU A N 1
ATOM 675 C CA . GLU A 1 86 ? 11.234 -0.526 -27.155 1.00 94.56 86 GLU A CA 1
ATOM 676 C C . GLU A 1 86 ? 11.139 0.211 -28.495 1.00 94.56 86 GLU A C 1
ATOM 678 O O . GLU A 1 86 ? 11.756 -0.225 -29.475 1.00 94.56 86 GLU A O 1
ATOM 683 N N . LYS A 1 87 ? 10.448 1.358 -28.526 1.00 94.56 87 LYS A N 1
ATOM 684 C CA . LYS A 1 87 ? 10.374 2.241 -29.699 1.00 94.56 87 LYS A CA 1
ATOM 685 C C . LYS A 1 87 ? 11.727 2.860 -30.047 1.00 94.56 87 LYS A C 1
ATOM 687 O O . LYS A 1 87 ? 12.120 2.814 -31.211 1.00 94.56 87 LYS A O 1
ATOM 692 N N . GLU A 1 88 ? 12.464 3.385 -29.066 1.00 94.25 88 GLU A N 1
ATOM 693 C CA . GLU A 1 88 ? 13.804 3.966 -29.269 1.00 94.25 88 GLU A CA 1
ATOM 694 C C . GLU A 1 88 ? 14.803 2.931 -29.826 1.00 94.25 88 GLU A C 1
ATOM 696 O O . GLU A 1 88 ? 15.615 3.238 -30.703 1.00 94.25 88 GLU A O 1
ATOM 701 N N . LEU A 1 89 ? 14.707 1.679 -29.371 1.00 92.94 89 LEU A N 1
ATOM 702 C CA . LEU A 1 89 ? 15.560 0.579 -29.829 1.00 92.94 89 LEU A CA 1
ATOM 703 C C . LEU A 1 89 ? 15.067 -0.089 -31.122 1.00 92.94 89 LEU A C 1
ATOM 705 O O . LEU A 1 89 ? 15.761 -0.951 -31.664 1.00 92.94 89 LEU A O 1
ATOM 709 N N . GLY A 1 90 ? 13.874 0.251 -31.619 1.00 87.94 90 GLY A N 1
ATOM 710 C CA . GLY A 1 90 ? 13.250 -0.442 -32.752 1.00 87.94 90 GLY A CA 1
ATOM 711 C C . GLY A 1 90 ? 13.072 -1.947 -32.505 1.00 87.94 90 GLY A C 1
ATOM 712 O O . GLY A 1 90 ? 13.208 -2.752 -33.427 1.00 87.94 90 GLY A O 1
ATOM 713 N N . GLY A 1 91 ? 12.867 -2.342 -31.244 1.00 76.75 91 GLY A N 1
ATOM 714 C CA . GLY A 1 91 ? 12.730 -3.737 -30.816 1.00 76.75 91 GLY A CA 1
ATOM 715 C C . GLY A 1 91 ? 14.008 -4.588 -30.875 1.00 76.75 91 GLY A C 1
ATOM 716 O O . GLY A 1 91 ? 13.948 -5.778 -30.559 1.00 76.75 91 GLY A O 1
ATOM 717 N N . ARG A 1 92 ? 15.165 -4.030 -31.265 1.00 87.88 92 ARG A N 1
ATOM 718 C CA . ARG A 1 92 ? 16.438 -4.768 -31.337 1.00 87.88 92 ARG A CA 1
ATOM 719 C C . ARG A 1 92 ? 17.588 -3.964 -30.721 1.00 87.88 92 ARG A C 1
ATOM 721 O O . ARG A 1 92 ? 18.074 -3.031 -31.358 1.00 87.88 92 ARG A O 1
ATOM 728 N N . PRO A 1 93 ? 18.069 -4.339 -29.522 1.00 90.88 93 PRO A N 1
ATOM 729 C CA . PRO A 1 93 ? 19.230 -3.688 -28.931 1.00 90.88 93 PRO A CA 1
ATOM 730 C C . PRO A 1 93 ? 20.475 -3.920 -29.798 1.00 90.88 93 PRO A C 1
ATOM 732 O O . PRO A 1 93 ? 20.740 -5.038 -30.242 1.00 90.88 93 PRO A O 1
ATOM 735 N N . ARG A 1 94 ? 21.243 -2.856 -30.032 1.00 92.81 94 ARG A N 1
ATOM 736 C CA . ARG A 1 94 ? 22.474 -2.838 -30.840 1.00 92.81 94 ARG A CA 1
ATOM 737 C C . ARG A 1 94 ? 23.733 -2.956 -29.990 1.00 92.81 94 ARG A C 1
ATOM 739 O O . ARG A 1 94 ? 24.811 -3.214 -30.520 1.00 92.81 94 ARG A O 1
ATOM 746 N N . SER A 1 95 ? 23.605 -2.794 -28.675 1.00 95.44 95 SER A N 1
ATOM 747 C CA . SER A 1 95 ? 24.695 -2.954 -27.717 1.0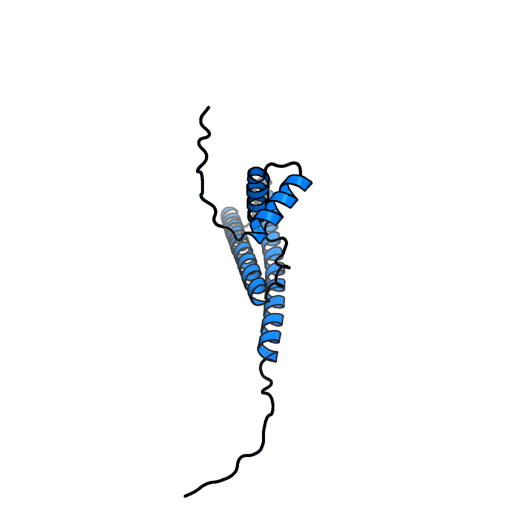0 95.44 95 SER A CA 1
ATOM 748 C C . SER A 1 95 ? 24.284 -3.820 -26.526 1.00 95.44 95 SER A C 1
ATOM 750 O O . SER A 1 95 ? 23.103 -3.983 -26.209 1.00 95.44 95 SER A O 1
ATOM 752 N N . ARG A 1 96 ? 25.285 -4.361 -25.819 1.00 94.88 96 ARG A N 1
ATOM 753 C CA . ARG A 1 96 ? 25.074 -5.090 -24.557 1.00 94.88 96 ARG A CA 1
ATOM 754 C C . ARG A 1 96 ? 24.398 -4.211 -23.501 1.00 94.88 96 ARG A C 1
ATOM 756 O O . ARG A 1 96 ? 23.602 -4.711 -22.711 1.00 94.88 96 ARG A O 1
ATOM 763 N N . GLU A 1 97 ? 24.711 -2.919 -23.493 1.00 95.38 97 GLU A N 1
ATOM 764 C CA . GLU A 1 97 ? 24.128 -1.957 -22.561 1.00 95.38 97 GLU A CA 1
ATOM 765 C C . GLU A 1 97 ? 22.635 -1.743 -22.838 1.00 95.38 97 GLU A C 1
ATOM 767 O O . GLU A 1 97 ? 21.824 -1.842 -21.921 1.00 95.38 97 GLU A O 1
ATOM 772 N N . GLU A 1 98 ? 22.254 -1.539 -24.102 1.00 94.81 98 GLU A N 1
ATOM 773 C CA . GLU A 1 98 ? 20.849 -1.426 -24.519 1.00 94.81 98 GLU A CA 1
ATOM 774 C C . GLU A 1 98 ? 20.060 -2.699 -24.201 1.00 94.81 98 GLU A C 1
ATOM 776 O O . GLU A 1 98 ? 18.952 -2.626 -23.673 1.00 94.81 98 GLU A O 1
ATOM 781 N N . ALA A 1 99 ? 20.651 -3.873 -24.453 1.00 94.44 99 ALA A N 1
ATOM 782 C CA . ALA A 1 99 ? 20.032 -5.153 -24.121 1.00 94.44 99 ALA A CA 1
ATOM 783 C C . ALA A 1 99 ? 19.802 -5.294 -22.609 1.00 94.44 99 ALA A C 1
ATOM 785 O O . ALA A 1 99 ? 18.737 -5.735 -22.182 1.00 94.44 99 ALA A O 1
ATOM 786 N N . SER A 1 100 ? 20.776 -4.875 -21.795 1.00 96.19 100 SER A N 1
ATOM 787 C CA . SER A 1 100 ? 20.656 -4.888 -20.336 1.00 96.19 100 SER A CA 1
ATOM 788 C C . SER A 1 100 ? 19.592 -3.910 -19.836 1.00 96.19 100 SER A C 1
ATOM 790 O O . SER A 1 100 ? 18.828 -4.255 -18.935 1.00 96.19 100 SER A O 1
ATOM 792 N N . LYS A 1 101 ? 19.522 -2.704 -20.413 1.00 95.19 101 LYS A N 1
ATOM 793 C CA . LYS A 1 101 ? 18.502 -1.695 -20.087 1.00 95.19 101 LYS A CA 1
ATOM 794 C C . LYS A 1 101 ? 17.100 -2.213 -20.400 1.00 95.19 101 LYS A C 1
ATOM 796 O O . LYS A 1 101 ? 16.239 -2.184 -19.524 1.00 95.19 101 LYS A O 1
ATOM 801 N N . LEU A 1 102 ? 16.900 -2.763 -21.599 1.00 95.00 102 LEU A N 1
ATOM 802 C CA . LEU A 1 102 ? 15.620 -3.334 -22.021 1.00 95.00 102 LEU A CA 1
ATOM 803 C C . LEU A 1 102 ? 15.210 -4.531 -21.155 1.00 95.00 102 LEU A C 1
ATOM 805 O O . LEU A 1 102 ? 14.063 -4.619 -20.723 1.00 95.00 102 LEU A O 1
ATOM 809 N N . ALA A 1 103 ? 16.146 -5.433 -20.850 1.00 95.38 103 ALA A N 1
ATOM 810 C CA . ALA A 1 103 ? 15.882 -6.567 -19.970 1.00 95.38 103 ALA A CA 1
ATOM 811 C C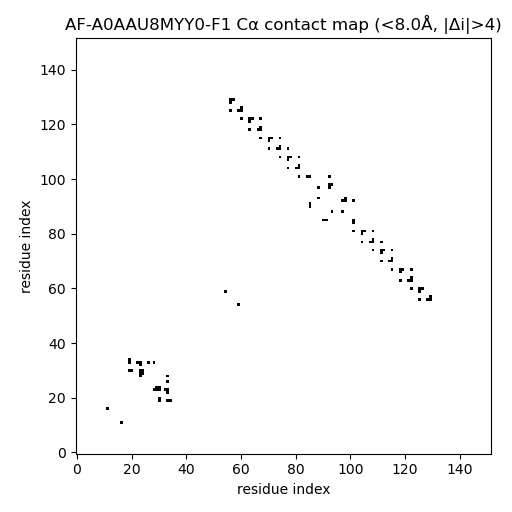 . ALA A 1 103 ? 15.482 -6.119 -18.555 1.00 95.38 103 ALA A C 1
ATOM 813 O O . ALA A 1 103 ? 14.549 -6.675 -17.975 1.00 95.38 103 ALA A O 1
ATOM 814 N N . ASN A 1 104 ? 16.148 -5.096 -18.006 1.00 96.75 104 ASN A N 1
ATOM 815 C CA . ASN A 1 104 ? 15.788 -4.557 -16.699 1.00 96.75 104 ASN A CA 1
ATOM 816 C C . ASN A 1 104 ? 14.410 -3.879 -16.715 1.00 96.75 104 ASN A C 1
ATOM 818 O O . ASN A 1 104 ? 13.622 -4.137 -15.812 1.00 96.75 104 ASN A O 1
ATOM 822 N N . ALA A 1 105 ? 14.096 -3.083 -17.742 1.00 96.06 105 ALA A N 1
ATOM 823 C CA . ALA A 1 105 ? 12.783 -2.449 -17.889 1.00 96.06 105 ALA A CA 1
ATOM 824 C C . ALA A 1 105 ? 11.653 -3.491 -17.948 1.00 96.06 105 ALA A C 1
ATOM 826 O O . ALA A 1 105 ? 10.687 -3.398 -17.196 1.00 96.06 105 ALA A O 1
ATOM 827 N N . ARG A 1 106 ? 11.819 -4.552 -18.753 1.00 96.31 106 ARG A N 1
ATOM 828 C CA . ARG A 1 106 ? 10.858 -5.669 -18.820 1.00 96.31 106 ARG A CA 1
ATOM 829 C C . ARG A 1 106 ? 10.678 -6.363 -17.478 1.00 96.31 106 ARG A C 1
ATOM 831 O O . ARG A 1 106 ? 9.554 -6.680 -17.095 1.00 96.31 106 ARG A O 1
ATOM 838 N N . ARG A 1 107 ? 11.781 -6.607 -16.766 1.00 98.06 107 ARG A N 1
ATOM 839 C CA . ARG A 1 107 ? 11.748 -7.230 -15.440 1.00 98.06 107 ARG A CA 1
ATOM 840 C C . ARG A 1 107 ? 10.973 -6.368 -14.447 1.00 98.06 107 ARG A C 1
ATOM 842 O O . ARG A 1 107 ? 10.117 -6.909 -13.761 1.00 98.06 107 ARG A O 1
ATOM 849 N N . LEU A 1 108 ? 11.262 -5.068 -14.389 1.00 96.75 108 LEU A N 1
ATOM 850 C CA . LEU A 1 108 ? 10.589 -4.134 -13.483 1.00 96.75 108 LEU A CA 1
ATOM 851 C C . LEU A 1 108 ? 9.093 -4.044 -13.785 1.00 96.75 108 LEU A C 1
ATOM 853 O O . LEU A 1 108 ? 8.292 -4.243 -12.882 1.00 96.75 108 LEU A O 1
ATOM 857 N N . HIS A 1 109 ? 8.720 -3.860 -15.053 1.00 96.50 109 HIS A N 1
ATOM 858 C CA . HIS A 1 109 ? 7.320 -3.880 -15.478 1.00 96.50 109 HIS A CA 1
ATOM 859 C C . HIS A 1 109 ? 6.615 -5.182 -15.068 1.00 96.50 109 HIS A C 1
ATOM 861 O O . HIS A 1 109 ? 5.555 -5.156 -14.459 1.00 96.50 109 HIS A O 1
ATOM 867 N N . THR A 1 110 ? 7.240 -6.339 -15.316 1.00 97.50 110 THR A N 1
ATOM 868 C CA . THR A 1 110 ? 6.668 -7.641 -14.926 1.00 97.50 110 THR A CA 1
ATOM 869 C C . THR A 1 110 ? 6.509 -7.766 -13.407 1.00 97.50 110 THR A C 1
ATOM 871 O O . THR A 1 110 ? 5.531 -8.332 -12.931 1.00 97.50 110 THR A O 1
ATOM 874 N N . GLN A 1 111 ? 7.468 -7.258 -12.627 1.00 97.19 111 GLN A N 1
ATOM 875 C CA . GLN A 1 111 ? 7.384 -7.257 -11.166 1.00 97.19 111 GLN A CA 1
ATOM 876 C C . GLN A 1 111 ? 6.234 -6.379 -10.666 1.00 97.19 111 GLN A C 1
ATOM 878 O O . GLN A 1 111 ? 5.482 -6.833 -9.807 1.00 97.19 111 GLN A O 1
ATOM 883 N N . ALA A 1 112 ? 6.074 -5.180 -11.228 1.00 92.81 112 ALA A N 1
ATOM 884 C CA . ALA A 1 112 ? 4.981 -4.275 -10.888 1.00 92.81 112 ALA A CA 1
ATOM 885 C C . ALA A 1 112 ? 3.615 -4.856 -11.278 1.00 92.81 112 ALA A C 1
ATOM 887 O O . ALA A 1 112 ? 2.722 -4.901 -10.439 1.00 92.81 112 ALA A O 1
ATOM 888 N N . ALA A 1 113 ? 3.480 -5.414 -12.485 1.00 94.94 113 ALA A N 1
ATOM 889 C CA . ALA A 1 113 ? 2.251 -6.070 -12.932 1.00 94.94 113 ALA A CA 1
ATOM 890 C C . ALA A 1 113 ? 1.841 -7.237 -12.015 1.00 94.94 113 ALA A C 1
ATOM 892 O O . ALA A 1 113 ? 0.680 -7.352 -11.628 1.00 94.94 113 ALA A O 1
ATOM 893 N N . ASN A 1 114 ? 2.801 -8.072 -11.600 1.00 96.25 114 ASN A N 1
ATOM 894 C CA . ASN A 1 114 ? 2.533 -9.162 -10.659 1.00 96.25 114 ASN A CA 1
ATOM 895 C C . ASN A 1 114 ? 2.139 -8.648 -9.263 1.00 96.25 114 ASN A C 1
ATOM 897 O O . ASN A 1 114 ? 1.283 -9.247 -8.616 1.00 96.25 114 ASN A O 1
ATOM 901 N N . ALA A 1 115 ? 2.769 -7.572 -8.778 1.00 93.19 115 ALA A N 1
ATOM 902 C CA . ALA A 1 115 ? 2.416 -6.963 -7.496 1.00 93.19 115 ALA A CA 1
ATOM 903 C C . ALA A 1 115 ? 0.991 -6.395 -7.537 1.00 93.19 115 ALA A C 1
ATOM 905 O O . ALA A 1 115 ? 0.171 -6.731 -6.686 1.00 93.19 115 ALA A O 1
ATOM 906 N N . LEU A 1 116 ? 0.665 -5.638 -8.586 1.00 93.25 116 LEU A N 1
ATOM 907 C CA . LEU A 1 116 ? -0.674 -5.111 -8.823 1.00 93.25 116 LEU A CA 1
ATOM 908 C C . LEU A 1 116 ? -1.723 -6.232 -8.880 1.00 93.25 116 LEU A C 1
ATOM 910 O O . LEU A 1 116 ? -2.790 -6.110 -8.282 1.00 93.25 116 LEU A O 1
ATOM 914 N N . GLU A 1 117 ? -1.417 -7.358 -9.532 1.00 96.38 117 GLU A N 1
ATOM 915 C CA . GLU A 1 117 ? -2.313 -8.519 -9.561 1.00 96.38 117 GLU A CA 1
ATOM 916 C C . GLU A 1 117 ? -2.591 -9.080 -8.154 1.00 96.38 117 GLU A C 1
ATOM 918 O O . GLU A 1 117 ? -3.730 -9.436 -7.839 1.00 96.38 117 GLU A O 1
ATOM 923 N N . VAL A 1 118 ? -1.575 -9.150 -7.287 1.00 95.94 118 VAL A N 1
ATOM 924 C CA . VAL A 1 118 ? -1.750 -9.587 -5.893 1.00 95.94 118 VAL A CA 1
ATOM 925 C C . VAL A 1 118 ? -2.682 -8.638 -5.142 1.00 95.94 118 VAL A C 1
ATOM 927 O O . VAL A 1 118 ? -3.611 -9.107 -4.480 1.00 95.94 118 VAL A O 1
ATOM 930 N N . GLU A 1 119 ? -2.487 -7.329 -5.276 1.00 93.94 119 GLU A N 1
ATOM 931 C CA . GLU A 1 119 ? -3.317 -6.334 -4.591 1.00 93.94 119 GLU A CA 1
ATOM 932 C C . GLU A 1 119 ? -4.766 -6.336 -5.104 1.00 93.94 119 GLU A C 1
ATOM 934 O O . GLU A 1 119 ? -5.707 -6.267 -4.310 1.00 93.94 119 GLU A O 1
ATOM 939 N N . TRP A 1 120 ? -4.978 -6.529 -6.410 1.00 94.69 120 TRP A N 1
ATOM 940 C CA . TRP A 1 120 ? -6.315 -6.710 -6.986 1.00 94.69 120 TRP A CA 1
ATOM 941 C C . TRP A 1 120 ? -7.028 -7.950 -6.452 1.00 94.69 120 TRP A C 1
ATOM 943 O O . TRP A 1 120 ? -8.233 -7.905 -6.186 1.00 94.69 120 TRP A O 1
ATOM 953 N N . ARG A 1 121 ? -6.309 -9.064 -6.270 1.00 95.94 121 ARG A N 1
ATOM 954 C CA . ARG A 1 121 ? -6.882 -10.280 -5.669 1.00 95.94 121 ARG A CA 1
ATOM 955 C C . ARG A 1 121 ? -7.319 -10.031 -4.226 1.00 95.94 121 ARG A C 1
ATOM 957 O O . ARG A 1 121 ? -8.392 -10.486 -3.837 1.00 95.94 121 ARG A O 1
ATOM 964 N N . GLN A 1 122 ? -6.530 -9.286 -3.452 1.00 91.81 122 GLN A N 1
ATOM 965 C CA . GLN A 1 122 ? -6.889 -8.912 -2.080 1.00 91.81 122 GLN A CA 1
ATOM 966 C C . GLN A 1 122 ? -8.112 -7.987 -2.044 1.00 91.81 122 GLN A C 1
ATOM 968 O O . GLN A 1 122 ? -9.059 -8.256 -1.302 1.00 91.81 122 GLN A O 1
ATOM 973 N N . LEU A 1 123 ? -8.143 -6.954 -2.892 1.00 91.56 123 LEU A N 1
ATOM 974 C CA . LEU A 1 123 ? -9.288 -6.049 -3.018 1.00 91.56 123 LEU A CA 1
ATOM 975 C C . LEU A 1 123 ? -10.566 -6.805 -3.404 1.00 91.56 123 LEU A C 1
ATOM 977 O O . LEU A 1 123 ? -11.625 -6.575 -2.821 1.00 91.56 123 LEU A O 1
ATOM 981 N N . SER A 1 124 ? -10.453 -7.749 -4.341 1.00 92.25 124 SER A N 1
ATOM 982 C CA . SER A 1 124 ? -11.566 -8.599 -4.775 1.00 92.25 124 SER A CA 1
ATOM 983 C C . SER A 1 124 ? -12.105 -9.452 -3.625 1.00 92.25 124 SER A C 1
ATOM 985 O O . SER A 1 124 ? -13.312 -9.484 -3.402 1.00 92.25 124 SER A O 1
ATOM 987 N N . ALA A 1 125 ? -11.228 -10.068 -2.827 1.00 91.81 125 ALA A N 1
ATOM 988 C CA . ALA A 1 125 ? -11.639 -10.842 -1.654 1.00 91.81 125 ALA A CA 1
ATOM 989 C C . ALA A 1 125 ? -12.351 -9.976 -0.593 1.00 91.81 125 ALA A C 1
ATOM 991 O O . ALA A 1 125 ? -13.318 -10.414 0.037 1.00 91.81 125 ALA A O 1
ATOM 992 N N . ILE A 1 126 ? -11.904 -8.729 -0.403 1.00 91.69 126 ILE A N 1
ATOM 993 C CA . ILE A 1 126 ? -12.566 -7.777 0.499 1.00 91.69 126 ILE A CA 1
ATOM 994 C C . ILE A 1 126 ? -13.948 -7.388 -0.044 1.00 91.69 126 ILE A C 1
ATOM 996 O O . ILE A 1 126 ? -14.916 -7.386 0.717 1.00 91.69 126 ILE A O 1
ATOM 1000 N N . LEU A 1 127 ? -14.068 -7.117 -1.347 1.00 89.50 127 LEU A N 1
ATOM 1001 C CA . LEU A 1 127 ? -15.343 -6.815 -2.006 1.00 89.50 127 LEU A CA 1
ATOM 1002 C C . LEU A 1 127 ? -16.351 -7.960 -1.898 1.00 89.50 127 LEU A C 1
ATOM 1004 O O . LEU A 1 127 ? -17.526 -7.718 -1.614 1.00 89.50 127 LEU A O 1
ATOM 1008 N N . GLU A 1 128 ? -15.910 -9.202 -2.089 1.00 90.94 128 GLU A N 1
ATOM 1009 C CA . GLU A 1 128 ? -16.758 -10.386 -1.926 1.00 90.94 128 GLU A CA 1
ATOM 1010 C C . GLU A 1 128 ? -17.316 -10.469 -0.505 1.00 90.94 128 GLU A C 1
ATOM 1012 O O . GLU A 1 128 ? -18.521 -10.649 -0.305 1.00 90.94 128 GLU A O 1
ATOM 1017 N N . ARG A 1 129 ? -16.457 -10.265 0.498 1.00 91.19 129 ARG A N 1
ATOM 1018 C CA . ARG A 1 129 ? -16.875 -10.282 1.899 1.00 91.19 129 ARG A CA 1
ATOM 1019 C C . ARG A 1 129 ? -17.796 -9.100 2.237 1.00 91.19 129 ARG A C 1
ATOM 1021 O O . ARG A 1 129 ? -18.776 -9.300 2.951 1.00 91.19 129 ARG A O 1
ATOM 1028 N N . LEU A 1 130 ? -17.546 -7.907 1.692 1.00 88.25 130 LEU A N 1
ATOM 1029 C CA . LEU A 1 130 ? -18.405 -6.730 1.876 1.00 88.25 130 LEU A CA 1
ATOM 1030 C C . LEU A 1 130 ? -19.801 -6.992 1.305 1.00 88.25 130 LEU A C 1
ATOM 1032 O O . LEU A 1 130 ? -20.812 -6.730 1.955 1.00 88.25 130 LEU A O 1
ATOM 1036 N N . THR A 1 131 ? -19.848 -7.568 0.106 1.00 87.25 131 THR A N 1
ATOM 1037 C CA . THR A 1 131 ? -21.092 -7.937 -0.574 1.00 87.25 131 THR A CA 1
ATOM 1038 C C . THR A 1 131 ? -21.867 -8.984 0.224 1.00 87.25 131 THR A C 1
ATOM 1040 O O . THR A 1 131 ? -23.084 -8.869 0.356 1.00 87.25 131 THR A O 1
ATOM 1043 N N . ALA A 1 132 ? -21.186 -9.974 0.812 1.00 86.75 132 ALA A N 1
ATOM 1044 C CA . ALA A 1 132 ? -21.818 -10.969 1.675 1.00 86.75 132 ALA A CA 1
ATOM 1045 C C . ALA A 1 132 ? -22.415 -10.343 2.950 1.00 86.75 132 ALA A C 1
ATOM 1047 O O . ALA A 1 132 ? -23.554 -10.651 3.303 1.00 86.75 132 ALA A O 1
ATOM 1048 N N . GLU A 1 133 ? -21.687 -9.436 3.612 1.00 83.81 133 GLU A N 1
ATOM 1049 C CA . GLU A 1 133 ? -22.165 -8.741 4.816 1.00 83.81 133 GLU A CA 1
ATOM 1050 C C . GLU A 1 133 ? -23.395 -7.862 4.515 1.00 83.81 133 GLU A C 1
ATOM 1052 O O . GLU A 1 133 ? -24.373 -7.891 5.269 1.00 83.81 133 GLU A O 1
ATOM 1057 N N . ILE A 1 134 ? -23.411 -7.162 3.375 1.00 79.19 134 ILE A N 1
ATOM 1058 C CA . ILE A 1 134 ? -24.566 -6.365 2.929 1.00 79.19 134 ILE A CA 1
ATOM 1059 C C . ILE A 1 134 ? -25.740 -7.274 2.520 1.00 79.19 134 ILE A C 1
ATOM 1061 O O . ILE A 1 134 ? -26.870 -7.045 2.947 1.00 79.19 134 ILE A O 1
ATOM 1065 N N . GLY A 1 135 ? -25.489 -8.346 1.763 1.00 65.88 135 GLY A N 1
ATOM 1066 C CA . GLY A 1 135 ? -26.518 -9.291 1.309 1.00 65.88 135 GLY A CA 1
ATOM 1067 C C . GLY A 1 135 ? -27.195 -10.076 2.441 1.00 65.88 135 GLY A C 1
ATOM 1068 O O . GLY A 1 135 ? -28.357 -10.462 2.324 1.00 65.88 135 GLY A O 1
ATOM 1069 N N . THR A 1 136 ? -26.524 -10.276 3.582 1.00 56.94 136 THR A N 1
ATOM 1070 C CA . THR A 1 136 ? -27.143 -10.896 4.770 1.00 56.94 136 THR A CA 1
ATOM 1071 C C . THR A 1 136 ? -28.159 -10.011 5.508 1.00 56.94 136 THR A C 1
ATOM 1073 O O . THR A 1 136 ? -28.921 -10.534 6.324 1.00 56.94 136 THR A O 1
ATOM 1076 N N . GLN A 1 137 ? -28.235 -8.708 5.212 1.00 53.66 137 GLN A N 1
ATOM 1077 C CA . GLN A 1 137 ? -29.202 -7.785 5.830 1.00 53.66 137 GLN A CA 1
ATOM 1078 C C . GLN A 1 137 ? -30.626 -7.898 5.233 1.00 53.66 137 GLN A C 1
ATOM 1080 O O . GLN A 1 137 ? -31.557 -7.298 5.766 1.00 53.66 137 GLN A O 1
ATOM 1085 N N . GLU A 1 138 ? -30.848 -8.713 4.190 1.00 44.53 138 GLU A N 1
ATOM 1086 C CA . GLU A 1 138 ? -32.159 -8.895 3.533 1.00 44.53 138 GLU A CA 1
ATOM 1087 C C . GLU A 1 138 ? -32.949 -10.146 3.984 1.00 44.53 138 GLU A C 1
ATOM 1089 O O . GLU A 1 138 ? -33.613 -10.810 3.187 1.00 44.53 138 GLU A O 1
ATOM 1094 N N . LYS A 1 139 ? -32.955 -10.486 5.279 1.00 39.78 139 LYS A N 1
ATOM 1095 C CA . LYS A 1 139 ? -34.043 -11.323 5.827 1.00 39.78 139 LYS A CA 1
ATOM 1096 C C . LYS A 1 139 ? -34.984 -10.466 6.670 1.00 39.78 139 LYS A C 1
ATOM 1098 O O . LYS A 1 139 ? -34.705 -10.263 7.852 1.00 39.78 139 LYS A O 1
ATOM 1103 N N . PRO A 1 140 ? -36.107 -9.972 6.108 1.00 40.12 140 PRO A N 1
ATOM 1104 C CA . PRO A 1 140 ? -37.100 -9.271 6.903 1.00 40.12 140 PRO A CA 1
ATOM 1105 C C . PRO A 1 140 ? -37.656 -10.214 7.973 1.00 40.12 140 PRO A C 1
ATOM 1107 O O . PRO A 1 140 ? -38.161 -11.303 7.690 1.00 40.12 140 PRO A O 1
ATOM 1110 N N . VAL A 1 141 ? -37.537 -9.768 9.221 1.00 43.88 141 VAL A N 1
ATOM 1111 C CA . VAL A 1 141 ? -38.116 -10.388 10.409 1.00 43.88 141 VAL A CA 1
ATOM 1112 C C . VAL A 1 141 ? -39.621 -10.545 10.201 1.00 43.88 141 VAL A C 1
ATOM 1114 O O . VAL A 1 141 ? -40.361 -9.574 10.064 1.00 43.88 141 VAL A O 1
ATOM 1117 N N . THR A 1 142 ? -40.091 -11.787 10.201 1.00 53.06 142 THR A N 1
ATOM 1118 C CA . THR A 1 142 ? -41.511 -12.122 10.304 1.00 53.06 142 THR A CA 1
ATOM 1119 C C . THR A 1 142 ? -42.068 -11.687 11.662 1.00 53.06 142 THR A C 1
ATOM 1121 O O . THR A 1 142 ? -41.762 -12.305 12.678 1.00 53.06 142 THR A O 1
ATOM 1124 N N . ALA A 1 143 ? -42.932 -10.672 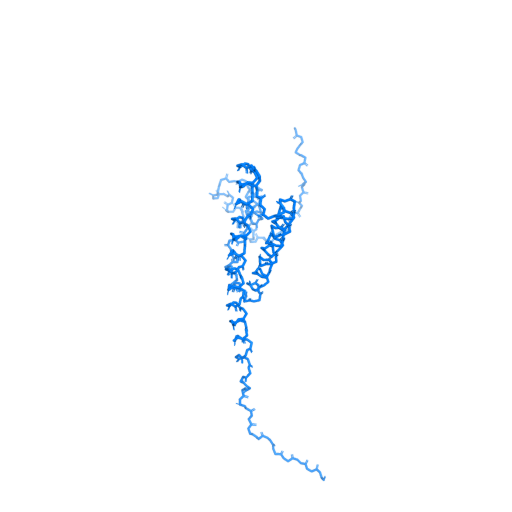11.664 1.00 34.56 143 ALA A N 1
ATOM 1125 C CA . ALA A 1 143 ? -43.920 -10.350 12.701 1.00 34.56 143 ALA A CA 1
ATOM 1126 C C . ALA A 1 143 ? -44.965 -9.417 12.050 1.00 34.56 143 ALA A C 1
ATOM 1128 O O . ALA A 1 143 ? -44.589 -8.511 11.325 1.00 34.56 143 ALA A O 1
ATOM 1129 N N . SER A 1 144 ? -46.285 -9.518 12.189 1.00 35.84 144 SER A N 1
ATOM 1130 C CA . SER A 1 144 ? -47.165 -10.377 12.972 1.00 35.84 144 SER A CA 1
ATOM 1131 C C . SER A 1 144 ? -48.566 -10.295 12.351 1.00 35.84 144 SER A C 1
ATOM 1133 O O . SER A 1 144 ? -49.012 -9.232 11.919 1.00 35.84 144 SER A O 1
ATOM 1135 N N . LYS A 1 145 ? -49.301 -11.412 12.345 1.00 44.91 145 LYS A N 1
ATOM 1136 C CA . LYS A 1 145 ? -50.753 -11.422 12.107 1.00 44.91 145 LYS A CA 1
ATOM 1137 C C . LYS A 1 145 ? -51.480 -10.652 13.227 1.00 44.91 145 LYS A C 1
ATOM 1139 O O . LYS A 1 145 ? -51.225 -10.924 14.395 1.00 44.91 145 LYS A O 1
ATOM 1144 N N . ARG A 1 146 ? -52.512 -9.888 12.826 1.00 35.62 146 ARG A N 1
ATOM 1145 C CA . ARG A 1 146 ? -53.647 -9.286 13.582 1.00 35.62 146 ARG A CA 1
ATOM 1146 C C . ARG A 1 146 ? -53.482 -7.836 14.057 1.00 35.62 146 ARG A C 1
ATOM 1148 O O . ARG A 1 146 ? -52.882 -7.621 15.095 1.00 35.62 146 ARG A O 1
ATOM 1155 N N . VAL A 1 147 ? -54.268 -6.934 13.453 1.00 34.47 147 VAL A N 1
ATOM 1156 C CA . VAL A 1 147 ? -55.423 -6.268 14.105 1.00 34.47 147 VAL A CA 1
ATOM 1157 C C . VAL A 1 147 ? -56.564 -6.134 13.073 1.00 34.47 147 VAL A C 1
ATOM 1159 O O . VAL A 1 147 ? -56.324 -6.034 11.875 1.00 34.47 147 VAL A O 1
ATOM 1162 N N . ARG A 1 148 ? -57.805 -6.276 13.552 1.00 36.47 148 ARG A N 1
ATOM 1163 C CA . ARG A 1 148 ? -59.098 -6.352 12.841 1.00 36.47 148 ARG A CA 1
ATOM 1164 C C . ARG A 1 148 ? -59.697 -4.962 12.558 1.00 36.47 148 ARG A C 1
ATOM 1166 O O . ARG A 1 148 ? -59.461 -4.096 13.382 1.00 36.47 148 ARG A O 1
ATOM 1173 N N . LYS A 1 149 ? -60.585 -4.890 11.537 1.00 43.00 149 LYS A N 1
ATOM 1174 C CA . LYS A 1 149 ? -61.799 -4.032 11.333 1.00 43.00 149 LYS A CA 1
ATOM 1175 C C . LYS A 1 149 ? -61.665 -2.516 11.615 1.00 43.00 149 LYS A C 1
ATOM 1177 O O . LYS A 1 149 ? -61.118 -2.124 12.626 1.00 43.00 149 LYS A O 1
ATOM 1182 N N . ILE A 1 150 ? -62.213 -1.634 10.772 1.00 33.72 150 ILE A N 1
ATOM 1183 C CA . ILE A 1 150 ? -63.556 -0.999 10.873 1.00 33.72 150 ILE A CA 1
ATOM 1184 C C . ILE A 1 150 ? -63.746 -0.194 9.556 1.00 33.72 150 ILE A C 1
ATOM 1186 O O . ILE A 1 150 ? -62.800 0.472 9.158 1.00 33.72 150 ILE A O 1
ATOM 1190 N N . GLY A 1 151 ? -64.812 -0.417 8.765 1.00 39.41 151 GLY A N 1
ATOM 1191 C CA . GLY A 1 151 ? -65.930 0.538 8.541 1.00 39.41 151 GLY A CA 1
ATOM 1192 C C . GLY A 1 151 ? -65.532 1.715 7.625 1.00 39.41 151 GLY A C 1
ATOM 1193 O O . GLY A 1 151 ? -64.618 2.445 7.971 1.00 39.41 151 GLY A O 1
ATOM 1194 N N . SER A 1 152 ? -66.140 1.996 6.470 1.00 36.88 152 SER A N 1
ATOM 1195 C CA . SER A 1 152 ? -67.547 1.896 6.050 1.00 36.88 152 SER A CA 1
ATOM 1196 C C . SER A 1 152 ? -67.654 1.775 4.530 1.00 36.88 152 SER A C 1
ATOM 1198 O O . SER A 1 152 ? -66.694 2.205 3.854 1.00 36.88 152 SER A O 1
#

Secondary structure (DSSP, 8-state):
----SPP------HHHHHHHHHHHHHHT--HHHHHHHHHHHHHHS--TTS--PPPPHHHHHHHHHHHHHHHHHHHHHHHHHHHHHHHHTTTS-SSHHHHHHHHHHHHHHHHHHHHHHHHHHHHHHHHHHHHHHHHTT---------------

Solvent-accessible surface area (backbone atoms only — not comparable to full-atom values): 9082 Å² total; per-residue (Å²): 134,85,82,85,71,89,85,77,90,83,85,75,58,70,72,58,52,54,53,45,47,52,48,7,62,75,70,72,40,52,53,68,55,37,52,50,50,53,50,50,46,67,70,66,48,68,67,91,74,58,69,75,69,78,74,49,67,67,56,52,43,54,57,39,51,54,52,37,50,55,36,46,57,51,24,53,53,36,44,54,53,37,55,51,50,39,59,76,42,71,76,51,63,90,45,74,64,49,43,50,51,52,53,48,39,53,50,52,29,52,52,32,48,54,51,31,52,53,42,49,53,53,41,48,55,45,50,54,52,47,50,50,63,59,62,66,70,74,66,83,78,90,79,78,90,83,87,79,89,81,90,134

Organism: NCBI:txid1792846

Sequence (152 aa):
MARTDPQINLRIPAGLKEAVEAAARASGRSTNAEIVYRLEESLTEQPKGVSPRPRSIVELFAEQFEVVGVHQDEEEGLWYQLDRLEKELGGRPRSREEASKLANARRLHTQAANALEVEWRQLSAILERLTAEIGTQEKPVTASKRVRKIGS

Mean predicted aligned error: 16.59 Å

Radius of gyration: 32.32 Å; Cα contacts (8 Å, |Δi|>4): 62; chains: 1; bounding box: 93×46×80 Å

pLDDT: mean 82.26, std 19.1, range [33.72, 98.06]

InterPro domains:
  IPR005569 Arc-like DNA binding domain [PF03869] (2-44)
  IPR010985 Ribbon-helix-helix [SSF47598] (4-49)
  IPR013321 Arc-type ribbon-helix-helix [G3DSA:1.10.1220.10] (2-74)

Nearest PDB structures (foldseek):
  6v9z-assembly1_B  TM=6.759E-01  e=5.377E+00  Acetivibrio thermocellus ATCC 27405
  5dac-ass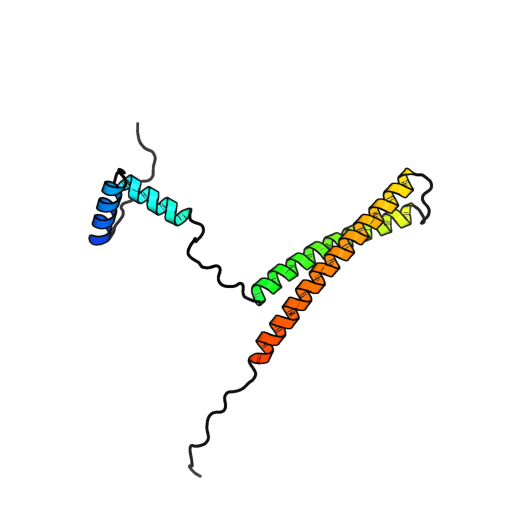embly1_A  TM=4.003E-01  e=1.249E+00  Thermochaetoides thermophila DSM 1495
  4waf-assembly1_B  TM=4.957E-01  e=6.791E+00  Homo sapiens
  8t4j-assembly1_A  TM=2.837E-01  e=6.042E+00  Homo sapiens

Foldseek 3Di:
DDDPDDDDDDDDDPVVLVVLCVVCVVVVHDSVVSVVVVVCVVVVPPCPPPPPPPQPLVNVLVVLVVVLVVLVVQLVVLVVVLVVLCVVCVVPNPDPVSVVVNVVSVVSNVVSVVVSVVSVVVSVVSVVVVCVVVVVVPDPDDDDDDDDDDDD